Protein AF-F3LHK7-F1 (afdb_monomer)

Foldseek 3Di:
DDDDDDDDDDDDDPDDDPPPPVVVVVVVVVPPPPPPPPPPVVVVVVLQVDKDWDDDPPDTDIDRNVCYPPQWDADPVVRDIHGNDDDPVVVVVVVVVVVVVD

Mean predicted aligned error: 17.48 Å

Secondary structure (DSSP, 8-state):
----------PPPS-------HHHHHHHHHT-----S-----HHHHHHHPEEEEE-SS-EEEEEGGGBTTTEEEETTTTEEEESS--HHHHHHHHHHHHHT-

Structure (mmCIF, N/CA/C/O backbone):
data_AF-F3LHK7-F1
#
_entry.id   AF-F3LHK7-F1
#
loop_
_atom_site.group_PDB
_atom_site.id
_atom_site.type_symbol
_atom_site.label_atom_id
_atom_site.label_alt_id
_atom_site.label_comp_id
_atom_site.label_asym_id
_atom_site.label_entity_id
_atom_site.label_seq_id
_atom_site.pdbx_PDB_ins_code
_atom_site.Cartn_x
_atom_site.Cartn_y
_atom_site.Cartn_z
_atom_site.occupancy
_atom_site.B_iso_or_equiv
_atom_site.auth_seq_id
_atom_site.auth_comp_id
_atom_site.auth_asym_id
_atom_site.auth_atom_id
_atom_site.pdbx_PDB_model_num
ATOM 1 N N . MET A 1 1 ? -4.388 57.308 -60.334 1.00 38.75 1 MET A N 1
ATOM 2 C CA . MET A 1 1 ? -4.267 56.076 -61.149 1.00 38.75 1 MET A CA 1
ATOM 3 C C . MET A 1 1 ? -2.915 55.444 -60.815 1.00 38.75 1 MET A C 1
ATOM 5 O O . MET A 1 1 ? -1.990 56.190 -60.539 1.00 38.75 1 MET A O 1
ATOM 9 N N . ARG A 1 2 ? -2.877 54.116 -60.674 1.00 41.78 2 ARG A N 1
ATOM 10 C CA . ARG A 1 2 ? -1.957 53.281 -59.861 1.00 41.78 2 ARG A CA 1
ATOM 11 C C . ARG A 1 2 ? -0.440 53.535 -60.010 1.00 41.78 2 ARG A C 1
ATOM 13 O O . ARG A 1 2 ? 0.017 53.618 -61.143 1.00 41.78 2 ARG A O 1
ATOM 20 N N . PRO A 1 3 ? 0.340 53.451 -58.915 1.00 42.97 3 PRO A N 1
ATOM 21 C CA . PRO A 1 3 ? 1.709 52.949 -58.969 1.00 42.97 3 PRO A CA 1
ATOM 22 C C . PRO A 1 3 ? 1.771 51.445 -58.650 1.00 42.97 3 PRO A C 1
ATOM 24 O O . PRO A 1 3 ? 1.041 50.928 -57.800 1.00 42.97 3 PRO A O 1
ATOM 27 N N . GLU A 1 4 ? 2.611 50.765 -59.427 1.00 46.94 4 GLU A N 1
ATOM 28 C CA . GLU A 1 4 ? 2.883 49.331 -59.415 1.00 46.94 4 GLU A CA 1
ATOM 29 C C . GLU A 1 4 ? 3.788 48.898 -58.250 1.00 46.94 4 GLU A C 1
ATOM 31 O O . GLU A 1 4 ? 4.200 49.688 -57.407 1.00 46.94 4 GLU A O 1
ATOM 36 N N . LYS A 1 5 ? 3.972 47.582 -58.173 1.00 51.16 5 LYS A N 1
ATOM 37 C CA . LYS A 1 5 ? 4.132 46.764 -56.976 1.00 51.16 5 LYS A CA 1
ATOM 38 C C . LYS A 1 5 ? 5.448 46.952 -56.212 1.00 51.16 5 LYS A C 1
ATOM 40 O O . LYS A 1 5 ? 6.500 47.242 -56.762 1.00 51.16 5 LYS A O 1
ATOM 45 N N . ILE A 1 6 ? 5.315 46.687 -54.915 1.00 52.72 6 ILE A N 1
ATOM 46 C CA . ILE A 1 6 ? 6.354 46.472 -53.909 1.00 52.72 6 ILE A CA 1
ATOM 47 C C . ILE A 1 6 ? 7.345 45.367 -54.301 1.00 52.72 6 ILE A C 1
ATOM 49 O O . ILE A 1 6 ? 6.997 44.188 -54.318 1.00 52.72 6 ILE A O 1
ATOM 53 N N . ASN A 1 7 ? 8.608 45.746 -54.473 1.00 41.22 7 ASN A N 1
ATOM 54 C CA . ASN A 1 7 ? 9.741 44.832 -54.395 1.00 41.22 7 ASN A CA 1
ATOM 55 C C . ASN A 1 7 ? 10.683 45.418 -53.337 1.00 41.22 7 ASN A C 1
ATOM 57 O O . ASN A 1 7 ? 11.549 46.233 -53.637 1.00 41.22 7 ASN A O 1
ATOM 61 N N . SER A 1 8 ? 10.416 45.077 -52.075 1.00 47.72 8 SER A N 1
ATOM 62 C CA . SER A 1 8 ? 11.227 45.473 -50.924 1.00 47.72 8 SER A CA 1
ATOM 63 C C . SER A 1 8 ? 12.539 44.703 -50.951 1.00 47.72 8 SER A C 1
ATOM 65 O O . SER A 1 8 ? 12.579 43.511 -50.652 1.00 47.72 8 SER A O 1
ATOM 67 N N . SER A 1 9 ? 13.593 45.418 -51.308 1.00 48.84 9 SER A N 1
ATOM 68 C CA . SER A 1 9 ? 14.995 45.052 -51.190 1.00 48.84 9 SER A CA 1
ATOM 69 C C . SER A 1 9 ? 15.323 44.529 -49.790 1.00 48.84 9 SER A C 1
ATOM 71 O O . SER A 1 9 ? 15.003 45.163 -48.786 1.00 48.84 9 SER A O 1
ATOM 73 N N . GLY A 1 10 ? 16.005 43.393 -49.738 1.00 42.66 10 GLY A N 1
ATOM 74 C CA . GLY A 1 10 ? 16.682 42.876 -48.556 1.00 42.66 10 GLY A CA 1
ATOM 75 C C . GLY A 1 10 ? 17.932 42.152 -49.025 1.00 42.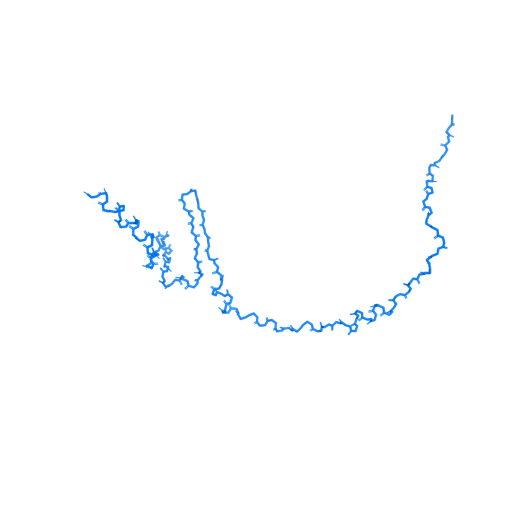66 10 GLY A C 1
ATOM 76 O O . GLY A 1 10 ? 17.979 40.929 -49.003 1.00 42.66 10 GLY A O 1
ATOM 77 N N . GLU A 1 11 ? 18.888 42.906 -49.564 1.00 44.66 11 GLU A N 1
ATOM 78 C CA . GLU A 1 11 ? 20.211 42.383 -49.906 1.00 44.66 11 GLU A CA 1
ATOM 79 C C . GLU A 1 11 ? 20.970 42.012 -48.621 1.00 44.66 11 GLU A C 1
ATOM 81 O O . GLU A 1 11 ? 21.088 42.853 -47.726 1.00 44.66 11 GLU A O 1
ATOM 86 N N . PRO A 1 12 ? 21.555 40.809 -48.527 1.00 42.53 12 PRO A N 1
ATOM 87 C CA . PRO A 1 12 ? 22.800 40.609 -47.811 1.00 42.53 12 PRO A CA 1
ATOM 88 C C . PRO A 1 12 ? 23.993 40.828 -48.759 1.00 42.53 12 PRO A C 1
ATOM 90 O O . PRO A 1 12 ? 23.960 40.512 -49.947 1.00 42.53 12 PRO A O 1
ATOM 93 N N . THR A 1 13 ? 25.034 41.429 -48.198 1.00 45.28 13 THR A N 1
ATOM 94 C CA . THR A 1 13 ? 26.257 41.933 -48.830 1.00 45.28 13 THR A CA 1
ATOM 95 C C . THR A 1 13 ? 27.167 40.838 -49.422 1.00 45.28 13 THR A C 1
ATOM 97 O O . THR A 1 13 ? 27.106 39.680 -49.011 1.00 45.28 13 THR A O 1
ATOM 100 N N . PRO A 1 14 ? 28.068 41.186 -50.367 1.00 53.47 14 P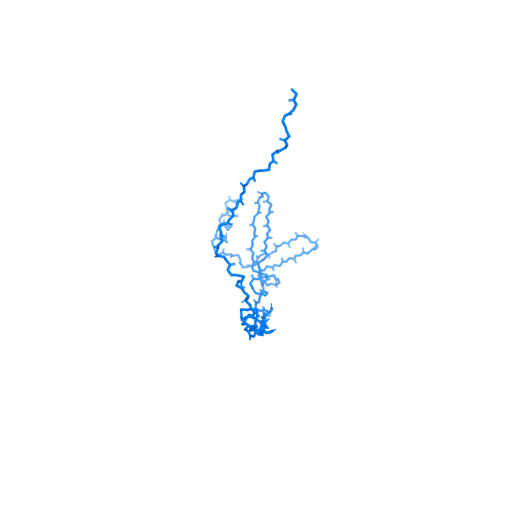RO A N 1
ATOM 101 C CA . PRO A 1 14 ? 28.909 40.221 -51.070 1.00 53.47 14 PRO A CA 1
ATOM 102 C C . PRO A 1 14 ? 30.168 39.878 -50.261 1.00 53.47 14 PRO A C 1
ATOM 104 O O . PRO A 1 14 ? 31.223 40.465 -50.486 1.00 53.47 14 PRO A O 1
ATOM 107 N N . ASN A 1 15 ? 30.077 38.929 -49.325 1.00 53.94 15 ASN A N 1
ATOM 108 C CA . ASN A 1 15 ? 31.246 38.142 -48.913 1.00 53.94 15 ASN A CA 1
ATOM 109 C C . ASN A 1 15 ? 30.862 36.811 -48.244 1.00 53.94 15 ASN A C 1
ATOM 111 O O . ASN A 1 15 ? 31.158 36.584 -47.075 1.00 53.94 15 ASN A O 1
ATOM 115 N N . GLU A 1 16 ? 30.222 35.912 -48.986 1.00 49.59 16 GLU A N 1
ATOM 116 C CA . GLU A 1 16 ? 30.131 34.505 -48.595 1.00 49.59 16 GLU A CA 1
ATOM 117 C C . GLU A 1 16 ? 30.616 33.663 -49.772 1.00 49.59 16 GLU A C 1
ATOM 119 O O . GLU A 1 16 ? 29.894 33.410 -50.737 1.00 49.59 16 GLU A O 1
ATOM 124 N N . ALA A 1 17 ? 31.879 33.236 -49.713 1.00 50.62 17 ALA A N 1
ATOM 125 C CA . ALA A 1 17 ? 32.249 32.025 -50.426 1.00 50.62 17 ALA A CA 1
ATOM 126 C C . ALA A 1 17 ? 31.312 30.917 -49.917 1.00 50.62 17 ALA A C 1
ATOM 128 O O . ALA A 1 17 ? 31.136 30.815 -48.698 1.00 50.62 17 ALA A O 1
ATOM 129 N N . PRO A 1 18 ? 30.705 30.090 -50.788 1.00 50.16 18 PRO A N 1
ATOM 130 C CA . PRO A 1 18 ? 29.994 28.921 -50.309 1.00 50.16 18 PRO A CA 1
ATOM 131 C C . PRO A 1 18 ? 31.028 28.097 -49.550 1.00 50.16 18 PRO A C 1
ATOM 133 O O . PRO A 1 18 ? 31.989 27.608 -50.149 1.00 50.16 18 PRO A O 1
ATOM 136 N N . VAL A 1 19 ? 30.879 28.003 -48.227 1.00 55.97 19 VAL A N 1
ATOM 137 C CA . VAL A 1 19 ? 31.674 27.085 -47.416 1.00 55.97 19 VAL A CA 1
ATOM 138 C C . VAL A 1 19 ? 31.235 25.701 -47.862 1.00 55.97 19 VAL A C 1
ATOM 140 O O . VAL A 1 19 ? 30.289 25.116 -47.341 1.00 55.97 19 VAL A O 1
ATOM 143 N N . ASN A 1 20 ? 31.869 25.214 -48.927 1.00 60.44 20 ASN A N 1
ATOM 144 C CA . ASN A 1 20 ? 31.769 23.836 -49.333 1.00 60.44 20 ASN A CA 1
ATOM 145 C C . ASN A 1 20 ? 32.361 23.084 -48.154 1.00 60.44 20 ASN A C 1
ATOM 147 O O . ASN A 1 20 ? 33.558 23.178 -47.882 1.00 60.44 20 ASN A O 1
ATOM 151 N N . LEU A 1 21 ? 31.496 22.397 -47.421 1.00 57.00 21 LEU A N 1
ATOM 152 C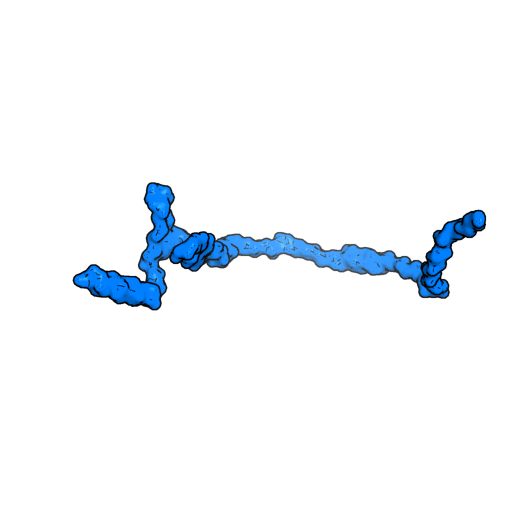 CA . LEU A 1 21 ? 31.850 21.697 -46.206 1.00 57.00 21 LEU A CA 1
ATOM 153 C C . LEU A 1 21 ? 31.833 20.173 -46.445 1.00 57.00 21 LEU A C 1
ATOM 155 O O . LEU A 1 21 ? 31.191 19.442 -45.684 1.00 57.00 21 LEU A O 1
ATOM 159 N N . PRO A 1 22 ? 32.523 19.653 -47.489 1.00 57.72 22 PRO A N 1
ATOM 160 C CA . PRO A 1 22 ? 32.628 18.219 -47.677 1.00 57.72 22 PRO A CA 1
ATOM 161 C C . PRO A 1 22 ? 33.449 17.634 -46.524 1.00 57.72 22 PRO A C 1
ATOM 163 O O . PRO A 1 22 ? 33.147 16.541 -46.060 1.00 57.72 22 PRO A O 1
ATOM 166 N N . GLU A 1 23 ? 34.398 18.397 -45.966 1.00 60.75 23 GLU A N 1
ATOM 167 C CA . GLU A 1 23 ? 35.221 17.981 -44.832 1.00 60.75 23 GLU A CA 1
ATOM 168 C C . GLU A 1 23 ? 34.424 17.763 -43.543 1.00 60.75 23 GLU A C 1
ATOM 170 O O . GLU A 1 23 ? 34.674 16.774 -42.865 1.00 60.75 23 GLU A O 1
ATOM 175 N N . PHE A 1 24 ? 33.413 18.582 -43.220 1.00 58.72 24 PHE A N 1
ATOM 176 C CA . PHE A 1 24 ? 32.555 18.311 -42.053 1.00 58.72 24 PHE A CA 1
ATOM 177 C C . PHE A 1 24 ? 31.593 17.159 -42.315 1.00 58.72 24 PHE A C 1
ATOM 179 O O . PHE A 1 24 ? 31.366 16.348 -41.425 1.00 58.72 24 PHE A O 1
ATOM 186 N N . SER A 1 25 ? 31.050 17.048 -43.535 1.00 62.59 25 SER A N 1
ATOM 187 C CA . SER A 1 25 ? 30.195 15.908 -43.888 1.00 62.59 25 SER A CA 1
ATOM 188 C C . SER A 1 25 ? 30.961 14.585 -43.774 1.00 62.59 25 SER A C 1
ATOM 190 O O . SER A 1 25 ? 30.446 13.617 -43.216 1.00 62.59 25 SER A O 1
ATOM 192 N N . ASN A 1 26 ? 32.235 14.578 -44.178 1.00 62.94 26 ASN A N 1
ATOM 193 C CA . ASN A 1 26 ? 33.141 13.443 -44.045 1.00 62.94 26 ASN A CA 1
ATOM 194 C C . ASN A 1 26 ? 33.584 13.232 -42.588 1.00 62.94 26 ASN A C 1
ATOM 196 O O . ASN A 1 26 ? 33.650 12.095 -42.129 1.00 62.94 26 ASN A O 1
ATOM 200 N N . PHE A 1 27 ? 33.820 14.304 -41.828 1.00 65.06 27 PHE A N 1
ATOM 201 C CA . PHE A 1 27 ? 34.148 14.239 -40.404 1.00 65.06 27 PHE A CA 1
ATOM 202 C C . PHE A 1 27 ? 33.007 13.615 -39.593 1.00 65.06 27 PHE A C 1
ATOM 204 O O . PHE A 1 27 ? 33.239 12.660 -38.864 1.00 65.06 27 PHE A O 1
ATOM 211 N N . VAL A 1 28 ? 31.764 14.064 -39.788 1.00 62.44 28 VAL A N 1
ATOM 212 C CA . VAL A 1 28 ? 30.577 13.520 -39.105 1.00 62.44 28 VAL A CA 1
ATOM 213 C C . VAL A 1 28 ? 30.283 12.082 -39.538 1.00 62.44 28 VAL A C 1
ATOM 215 O O . VAL A 1 28 ? 29.904 11.262 -38.706 1.00 62.44 28 VAL A O 1
ATOM 218 N N . SER A 1 29 ? 30.506 11.749 -40.813 1.00 61.16 29 SER A N 1
ATOM 219 C CA . SER A 1 29 ? 30.313 10.382 -41.320 1.00 61.16 29 SER A CA 1
ATOM 220 C C . SER A 1 29 ? 31.379 9.407 -40.806 1.00 61.16 29 SER A C 1
ATOM 222 O O . SER A 1 29 ? 31.071 8.254 -40.527 1.00 61.16 29 SER A O 1
ATOM 224 N N . SER A 1 30 ? 32.627 9.863 -40.649 1.00 59.56 30 SER A N 1
ATOM 225 C CA . SER A 1 30 ? 33.736 9.059 -40.105 1.00 59.56 30 SER A CA 1
ATOM 226 C C . SER A 1 30 ? 33.744 8.978 -38.574 1.00 59.56 30 SER A C 1
ATOM 228 O O . SER A 1 30 ? 34.282 8.031 -38.008 1.00 59.56 30 SER A O 1
ATOM 230 N N . ALA A 1 31 ? 33.121 9.950 -37.906 1.00 58.25 31 ALA A N 1
ATOM 231 C CA . ALA A 1 31 ? 32.964 10.021 -36.461 1.00 58.25 31 ALA A CA 1
ATOM 232 C C . ALA A 1 31 ? 31.572 9.557 -36.015 1.00 58.25 31 ALA A C 1
ATOM 234 O O . ALA A 1 31 ? 31.050 10.080 -35.035 1.00 58.25 31 ALA A O 1
ATOM 235 N N . GLN A 1 32 ? 30.960 8.592 -36.711 1.00 54.66 32 GLN A N 1
ATOM 236 C CA . GLN A 1 32 ? 29.893 7.793 -36.116 1.00 54.66 32 GLN A CA 1
ATOM 237 C C . GLN A 1 32 ? 30.540 6.883 -35.064 1.00 54.66 32 GLN A C 1
ATOM 239 O O . GLN A 1 32 ? 31.158 5.884 -35.436 1.00 54.66 32 GLN A O 1
ATOM 244 N N . PRO A 1 33 ? 30.447 7.173 -33.750 1.00 59.00 33 PRO A N 1
ATOM 245 C CA . PRO A 1 33 ? 30.608 6.105 -32.790 1.00 59.00 33 PRO A CA 1
ATOM 246 C C . PRO A 1 33 ? 29.510 5.102 -33.127 1.00 59.00 33 PRO A C 1
ATOM 248 O O . PRO A 1 33 ? 28.329 5.425 -33.000 1.00 59.00 33 PRO A O 1
ATOM 251 N N . GLU A 1 34 ? 29.898 3.915 -33.593 1.00 57.91 34 GLU A N 1
ATOM 252 C CA . GLU A 1 34 ? 29.050 2.728 -33.557 1.00 57.91 34 GLU A CA 1
ATOM 253 C C . GLU A 1 34 ? 28.356 2.749 -32.197 1.00 57.91 34 GLU A C 1
ATOM 255 O O . GLU A 1 34 ? 29.009 2.615 -31.151 1.00 57.91 34 GLU A O 1
ATOM 260 N N . ALA A 1 35 ? 27.061 3.069 -32.191 1.00 58.84 35 ALA A N 1
ATOM 261 C CA . ALA A 1 35 ? 26.292 3.131 -30.969 1.00 58.84 35 ALA A CA 1
ATOM 262 C C . ALA A 1 35 ? 26.300 1.705 -30.434 1.00 58.84 35 ALA A C 1
ATOM 264 O O . ALA A 1 35 ? 25.581 0.855 -30.953 1.00 58.84 35 ALA A O 1
ATOM 265 N N . LYS A 1 36 ? 27.195 1.428 -29.475 1.00 59.53 36 LYS A N 1
ATOM 266 C CA . LYS A 1 36 ? 27.394 0.087 -28.927 1.00 59.53 36 LYS A CA 1
ATOM 267 C C . LYS A 1 36 ? 26.012 -0.478 -28.594 1.00 59.53 36 LYS A C 1
ATOM 269 O O . LYS A 1 36 ? 25.347 0.084 -27.721 1.00 59.53 36 LYS A O 1
ATOM 274 N N . PRO A 1 37 ? 25.571 -1.560 -29.257 1.00 59.22 37 PRO A N 1
ATOM 275 C CA . PRO A 1 37 ? 24.205 -2.062 -29.131 1.00 59.22 37 PRO A CA 1
ATOM 276 C C . PRO A 1 37 ? 23.952 -2.784 -27.801 1.00 59.22 37 PRO A C 1
ATOM 278 O O . PRO A 1 37 ? 22.942 -3.455 -27.634 1.00 59.22 37 PRO A O 1
ATOM 281 N N . GLU A 1 38 ? 24.841 -2.633 -26.825 1.00 57.31 38 GLU A N 1
ATOM 282 C CA . GLU A 1 38 ? 24.739 -3.287 -25.531 1.00 57.31 38 GLU A CA 1
ATOM 283 C C . GLU A 1 38 ? 24.562 -2.258 -24.420 1.00 57.31 38 GLU A C 1
ATOM 285 O O . GLU A 1 38 ? 25.266 -2.240 -23.414 1.00 57.31 38 GLU A O 1
ATOM 290 N N . PHE A 1 39 ? 23.502 -1.460 -24.535 1.00 57.31 39 PHE A N 1
ATOM 291 C CA . PHE A 1 39 ? 22.698 -1.255 -23.339 1.00 57.31 39 PHE A CA 1
ATOM 292 C C . PHE A 1 39 ? 21.930 -2.555 -23.100 1.00 57.31 39 PHE A C 1
ATOM 294 O O . PHE A 1 39 ? 20.732 -2.639 -23.372 1.00 57.31 39 PHE A O 1
ATOM 301 N N . ILE A 1 40 ? 22.618 -3.578 -22.574 1.00 54.94 40 ILE A N 1
ATOM 302 C CA . ILE A 1 40 ? 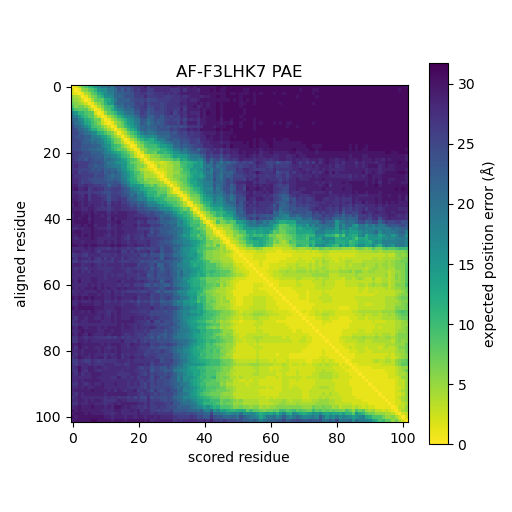21.945 -4.640 -21.828 1.00 54.94 40 ILE A CA 1
ATOM 303 C C . ILE A 1 40 ? 21.371 -3.924 -20.604 1.00 54.94 40 ILE A C 1
ATOM 305 O O . ILE A 1 40 ? 21.971 -3.874 -19.531 1.00 54.94 40 ILE A O 1
ATOM 309 N N . THR A 1 41 ? 20.241 -3.244 -20.793 1.00 54.41 41 THR A N 1
ATOM 310 C CA . THR A 1 41 ? 19.420 -2.801 -19.684 1.00 54.41 41 THR A CA 1
ATOM 311 C C . THR A 1 41 ? 19.065 -4.092 -18.986 1.00 54.41 41 THR A C 1
ATOM 313 O O . THR A 1 41 ? 18.365 -4.942 -19.529 1.00 54.41 41 THR A O 1
ATOM 316 N N . ASP A 1 42 ? 19.683 -4.303 -17.831 1.00 64.31 42 ASP A N 1
ATOM 317 C CA . ASP A 1 42 ? 19.410 -5.427 -16.960 1.00 64.31 42 ASP A CA 1
ATOM 318 C C . ASP A 1 42 ? 17.941 -5.281 -16.544 1.00 64.31 42 ASP A C 1
ATOM 320 O O . ASP A 1 42 ? 17.601 -4.601 -15.577 1.00 64.31 42 ASP A O 1
ATOM 324 N N . THR A 1 43 ? 17.040 -5.799 -17.382 1.00 65.00 43 THR A N 1
ATOM 325 C CA . THR A 1 43 ? 15.591 -5.608 -17.265 1.00 65.00 43 THR A CA 1
ATOM 326 C C . THR A 1 43 ? 15.092 -6.152 -15.933 1.00 65.00 43 THR A C 1
ATOM 328 O O . THR A 1 43 ? 14.108 -5.651 -15.391 1.00 65.00 43 THR A O 1
ATOM 331 N N . ASN A 1 44 ? 15.823 -7.107 -15.352 1.00 62.72 44 ASN A N 1
ATOM 332 C CA . ASN A 1 44 ? 15.596 -7.624 -14.012 1.00 62.72 44 ASN A CA 1
ATOM 333 C C . ASN A 1 44 ? 15.888 -6.572 -12.939 1.00 62.72 44 ASN A C 1
ATOM 335 O O . ASN A 1 44 ? 15.064 -6.384 -12.045 1.00 62.72 44 ASN A O 1
ATOM 339 N N . LYS A 1 45 ? 16.997 -5.828 -13.045 1.00 62.47 45 LYS A N 1
ATOM 340 C CA . LYS A 1 45 ? 17.243 -4.666 -12.174 1.00 62.47 45 LYS A CA 1
ATOM 341 C C . LYS A 1 45 ? 16.221 -3.567 -12.414 1.00 62.47 45 LYS A C 1
ATOM 343 O O . LYS A 1 45 ? 15.711 -3.008 -11.452 1.00 62.47 45 LYS A O 1
ATOM 348 N N . LEU A 1 46 ? 15.855 -3.295 -13.666 1.00 64.81 46 LEU A N 1
ATOM 349 C CA . LEU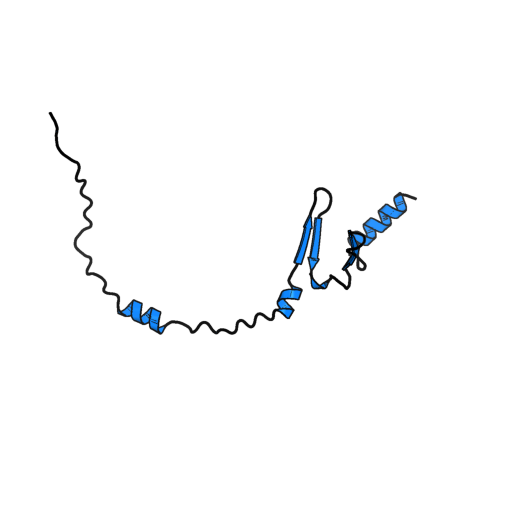 A 1 46 ? 14.882 -2.247 -13.978 1.00 64.81 46 LEU A CA 1
ATOM 350 C C . LEU A 1 46 ? 13.505 -2.529 -13.355 1.00 64.81 46 LEU A C 1
ATOM 352 O O . LEU A 1 46 ? 12.881 -1.611 -12.830 1.00 64.81 46 LEU A O 1
ATOM 356 N N . ARG A 1 47 ? 13.065 -3.796 -13.322 1.00 64.44 47 ARG A N 1
ATOM 357 C CA . ARG A 1 47 ? 11.830 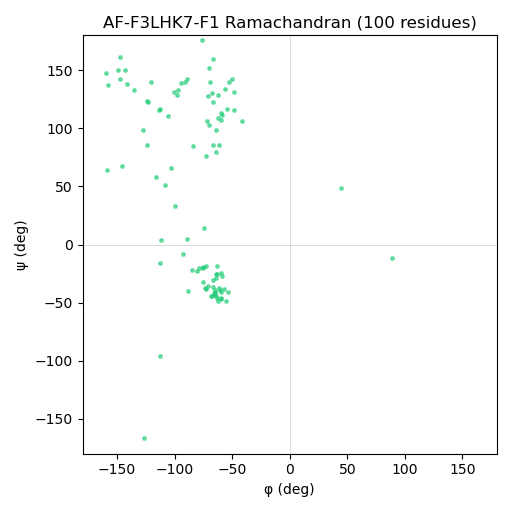-4.215 -12.631 1.00 64.44 47 ARG A CA 1
ATOM 358 C C . ARG A 1 47 ? 11.831 -3.839 -11.149 1.00 64.44 47 ARG A C 1
ATOM 360 O O . ARG A 1 47 ? 10.806 -3.382 -10.655 1.00 64.44 47 ARG A O 1
ATOM 367 N N . GLN A 1 48 ? 12.970 -3.936 -10.459 1.00 66.50 48 GLN A N 1
ATOM 368 C CA . GLN A 1 48 ? 13.082 -3.525 -9.050 1.00 66.50 48 GLN A CA 1
ATOM 369 C C . GLN A 1 48 ? 12.826 -2.024 -8.851 1.00 66.50 48 GLN A C 1
ATOM 371 O O . GLN A 1 48 ? 12.384 -1.610 -7.781 1.00 66.50 48 GLN A O 1
ATOM 376 N N . PHE A 1 49 ? 13.061 -1.211 -9.883 1.00 72.88 49 PHE A N 1
ATOM 377 C CA . PHE A 1 49 ? 12.834 0.233 -9.852 1.00 72.88 49 PHE A CA 1
ATOM 378 C C . PHE A 1 49 ? 11.448 0.653 -10.354 1.00 72.88 49 PHE A C 1
ATOM 380 O O . PHE A 1 49 ? 11.078 1.819 -10.201 1.00 72.88 49 PHE A O 1
ATOM 387 N N . VAL A 1 50 ? 10.653 -0.261 -10.924 1.00 89.19 50 VAL A N 1
ATOM 388 C CA . VAL A 1 50 ? 9.280 0.058 -11.332 1.00 89.19 50 VAL A CA 1
ATOM 389 C C . VAL A 1 50 ? 8.454 0.339 -10.084 1.00 89.19 50 VAL A C 1
ATOM 391 O O . VAL A 1 50 ? 8.329 -0.512 -9.204 1.00 89.19 50 VAL A O 1
ATOM 394 N N . ARG A 1 51 ? 7.859 1.531 -10.018 1.00 94.19 51 ARG A N 1
ATOM 395 C CA . ARG A 1 51 ? 6.871 1.879 -8.998 1.00 94.19 51 ARG A CA 1
ATOM 396 C C . ARG A 1 51 ? 5.471 1.693 -9.553 1.00 94.19 51 ARG A C 1
ATOM 398 O O . ARG A 1 51 ? 5.161 2.188 -10.631 1.00 94.19 51 ARG A O 1
ATOM 405 N N . LEU A 1 52 ? 4.625 1.039 -8.771 1.00 94.25 52 LEU A N 1
ATOM 406 C CA . LEU A 1 52 ? 3.183 1.060 -8.963 1.00 94.25 52 LEU A CA 1
ATOM 407 C C . LEU A 1 52 ? 2.614 2.214 -8.133 1.00 94.25 52 LEU A C 1
ATOM 409 O O . LEU A 1 52 ? 3.088 2.497 -7.025 1.00 94.25 52 LEU A O 1
ATOM 413 N N . SER A 1 53 ? 1.640 2.930 -8.680 1.00 96.12 53 SER A N 1
ATOM 414 C CA . SER A 1 53 ? 0.981 4.044 -8.002 1.00 96.12 53 SER A CA 1
ATOM 415 C C . SER A 1 53 ? -0.470 4.176 -8.445 1.00 96.12 53 SER A C 1
ATOM 417 O O . SER A 1 53 ? -0.833 3.834 -9.567 1.00 96.12 53 SER A O 1
ATOM 419 N N . GLY A 1 54 ? -1.301 4.678 -7.538 1.00 95.50 54 GLY A N 1
ATOM 420 C CA . GLY A 1 54 ? -2.718 4.914 -7.774 1.00 95.50 54 GLY A CA 1
ATOM 421 C C . GLY A 1 54 ? -3.263 5.914 -6.766 1.00 95.50 54 GLY A C 1
ATOM 422 O O . GLY A 1 54 ? -2.791 5.993 -5.627 1.00 95.50 54 GLY A O 1
ATOM 423 N N . ARG A 1 55 ? -4.239 6.714 -7.191 1.00 97.19 55 ARG A N 1
ATOM 424 C CA . ARG A 1 55 ? -4.892 7.710 -6.345 1.00 97.19 55 ARG A CA 1
ATOM 425 C C . ARG A 1 55 ? -6.353 7.873 -6.745 1.00 97.19 55 ARG A C 1
ATOM 427 O O . ARG A 1 55 ? -6.672 7.892 -7.927 1.00 97.19 55 ARG A O 1
ATOM 434 N N . ASN A 1 56 ? -7.211 8.062 -5.751 1.00 96.25 56 ASN A N 1
ATOM 435 C CA . ASN A 1 56 ? -8.569 8.567 -5.897 1.00 96.25 56 ASN A CA 1
ATOM 436 C C . ASN A 1 56 ? -8.773 9.785 -4.968 1.00 96.25 56 ASN A C 1
ATOM 438 O O . ASN A 1 56 ? -7.808 10.359 -4.455 1.00 96.25 56 ASN A O 1
ATOM 442 N N . ASN A 1 57 ? -10.021 10.212 -4.767 1.00 97.81 57 ASN A N 1
ATOM 443 C CA . ASN A 1 57 ? -10.319 11.402 -3.967 1.00 97.81 57 ASN A CA 1
ATOM 444 C C . ASN A 1 57 ? -9.920 11.267 -2.481 1.00 97.81 57 ASN A C 1
ATOM 446 O O . ASN A 1 57 ? -9.597 12.262 -1.840 1.00 97.81 57 ASN A O 1
ATOM 450 N N . GLN A 1 58 ? -9.922 10.049 -1.933 1.00 96.31 58 GLN A N 1
ATOM 451 C CA . GLN A 1 58 ? -9.726 9.785 -0.501 1.00 96.31 58 GLN A CA 1
ATOM 452 C C . GLN A 1 58 ? -8.410 9.058 -0.188 1.00 96.31 58 GLN A C 1
ATOM 454 O O . G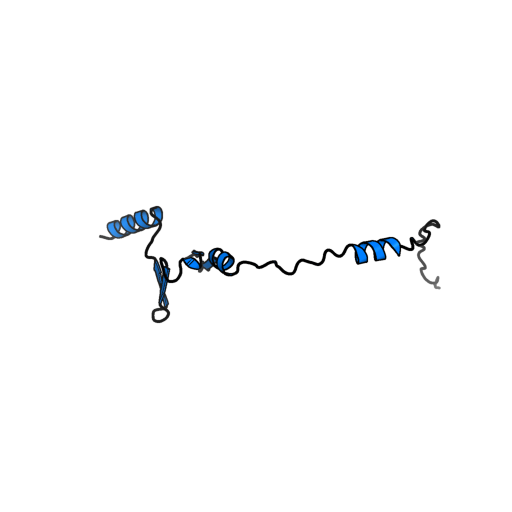LN A 1 58 ? -7.981 9.035 0.963 1.00 96.31 58 GLN A O 1
ATOM 459 N N . LEU A 1 59 ? -7.757 8.472 -1.192 1.00 94.56 59 LEU A N 1
ATOM 460 C CA . LEU A 1 59 ? -6.619 7.578 -1.018 1.00 94.56 59 LEU A CA 1
ATOM 461 C C . LEU A 1 59 ? -5.567 7.809 -2.098 1.00 94.56 59 LEU A C 1
ATOM 463 O O . LEU A 1 59 ? -5.884 7.935 -3.275 1.00 94.56 59 LEU A O 1
ATOM 467 N N . SER A 1 60 ? -4.298 7.813 -1.702 1.00 95.81 60 SER A N 1
ATOM 468 C CA . SER A 1 60 ? -3.147 7.843 -2.601 1.00 95.81 60 SER A CA 1
ATOM 469 C C . SER A 1 60 ? -2.129 6.826 -2.113 1.00 95.81 60 SER A C 1
ATOM 471 O O . SER A 1 60 ? -1.803 6.806 -0.928 1.00 95.81 60 SER A O 1
ATOM 473 N N . MET A 1 61 ? -1.597 6.009 -3.015 1.00 94.56 61 MET A N 1
ATOM 474 C CA . MET A 1 61 ? -0.626 4.973 -2.676 1.00 94.56 61 MET A CA 1
ATOM 475 C C . MET A 1 61 ? 0.431 4.817 -3.766 1.00 94.56 61 MET A C 1
ATOM 477 O O . MET A 1 61 ? 0.177 5.053 -4.948 1.00 94.56 61 MET A O 1
ATOM 481 N N . SER A 1 62 ? 1.635 4.417 -3.362 1.00 95.25 62 SER A N 1
ATOM 482 C CA . SER A 1 62 ? 2.687 4.006 -4.285 1.00 95.25 62 SER A CA 1
ATOM 483 C C . SER A 1 62 ? 3.707 3.115 -3.587 1.00 95.25 62 SER A C 1
ATOM 485 O O . SER A 1 62 ? 4.147 3.430 -2.482 1.00 95.25 62 SER A O 1
ATOM 487 N N . PHE A 1 63 ? 4.118 2.045 -4.259 1.00 94.44 63 PHE A N 1
ATOM 488 C CA . PHE A 1 63 ? 5.072 1.060 -3.759 1.00 94.44 63 PHE A CA 1
ATOM 489 C C . PHE A 1 63 ? 5.920 0.493 -4.905 1.00 94.44 63 PHE A C 1
ATOM 491 O O . PHE A 1 63 ? 5.580 0.647 -6.080 1.00 94.44 63 PHE A O 1
ATOM 498 N N . ALA A 1 64 ? 7.059 -0.115 -4.574 1.00 94.06 64 ALA A N 1
ATOM 499 C CA . ALA A 1 64 ? 7.895 -0.787 -5.565 1.00 94.06 64 ALA A CA 1
ATOM 500 C C . ALA A 1 64 ? 7.185 -2.046 -6.075 1.00 94.06 64 ALA A C 1
ATOM 502 O O . ALA A 1 64 ? 6.586 -2.776 -5.290 1.00 94.06 64 ALA A O 1
ATOM 503 N N . SER A 1 65 ? 7.264 -2.327 -7.374 1.00 93.25 65 SER A N 1
ATOM 504 C CA . SER A 1 65 ? 6.610 -3.498 -7.972 1.00 93.25 65 SER A CA 1
ATOM 505 C C . SER A 1 65 ? 7.085 -4.818 -7.353 1.00 93.25 65 SER A C 1
ATOM 507 O O . SER A 1 65 ? 6.308 -5.762 -7.266 1.00 93.25 65 SER A O 1
ATOM 509 N N . SER A 1 66 ? 8.316 -4.848 -6.834 1.00 92.06 66 SER A N 1
ATOM 510 C CA . SER A 1 66 ? 8.888 -5.977 -6.096 1.00 92.06 66 SER A CA 1
ATOM 511 C C . SER A 1 66 ? 8.169 -6.306 -4.785 1.00 92.06 66 SER A C 1
ATOM 513 O O . SER A 1 66 ? 8.330 -7.412 -4.285 1.00 92.06 66 SER A O 1
ATOM 515 N N . CYS A 1 67 ? 7.376 -5.388 -4.221 1.00 93.25 67 CYS A N 1
ATOM 516 C CA . CYS A 1 67 ? 6.570 -5.665 -3.031 1.00 93.25 67 CYS A CA 1
ATOM 517 C C . CYS A 1 67 ? 5.328 -6.516 -3.344 1.00 93.25 67 CYS A C 1
ATOM 519 O O . CYS A 1 67 ? 4.755 -7.106 -2.428 1.00 93.25 67 CYS A O 1
ATOM 521 N N . LEU A 1 68 ? 4.883 -6.556 -4.607 1.00 93.44 68 LEU A N 1
ATOM 522 C CA . LEU A 1 68 ? 3.697 -7.309 -5.008 1.00 93.44 68 LEU A CA 1
ATOM 523 C C . LEU A 1 68 ? 3.976 -8.819 -4.955 1.00 93.44 68 LEU A C 1
ATOM 525 O O . LEU A 1 68 ? 4.936 -9.299 -5.549 1.00 93.44 68 LEU A O 1
ATOM 529 N N . GLY A 1 69 ? 3.118 -9.565 -4.263 1.00 91.38 69 GLY A N 1
ATOM 530 C CA . GLY A 1 69 ? 3.280 -10.998 -3.996 1.00 91.38 69 GLY A CA 1
ATOM 531 C C . GLY A 1 69 ? 4.058 -11.318 -2.714 1.00 91.38 69 GLY A C 1
ATOM 532 O O . GLY A 1 69 ? 4.019 -12.461 -2.268 1.00 91.38 69 GLY A O 1
ATOM 533 N N . ASP A 1 70 ? 4.699 -10.323 -2.097 1.00 92.94 70 ASP A N 1
ATOM 534 C CA . ASP A 1 70 ? 5.443 -10.459 -0.840 1.00 92.94 70 ASP A CA 1
ATOM 535 C C . ASP A 1 70 ? 4.737 -9.685 0.291 1.00 92.94 70 ASP A C 1
ATOM 537 O O . ASP A 1 70 ? 3.748 -10.156 0.870 1.00 92.94 70 ASP A O 1
ATOM 541 N N . SER A 1 71 ? 5.177 -8.449 0.548 1.00 95.19 71 SER A N 1
ATOM 542 C CA . SER A 1 71 ? 4.603 -7.560 1.566 1.00 95.19 71 SER A CA 1
ATOM 543 C C . SER A 1 71 ? 3.263 -6.939 1.156 1.00 95.19 71 SER A C 1
ATOM 545 O O . SER A 1 71 ? 2.503 -6.504 2.028 1.00 95.19 71 SER A O 1
ATOM 547 N N . ILE A 1 72 ? 2.949 -6.914 -0.144 1.00 96.12 72 ILE A N 1
ATOM 548 C CA . ILE A 1 72 ? 1.688 -6.422 -0.706 1.00 96.12 72 ILE A CA 1
ATOM 549 C C . ILE A 1 72 ? 1.047 -7.526 -1.544 1.00 96.12 72 ILE A C 1
ATOM 551 O O . ILE A 1 72 ? 1.643 -8.020 -2.495 1.00 96.12 72 ILE A O 1
ATOM 555 N N . VAL A 1 73 ? -0.190 -7.897 -1.230 1.00 96.88 73 VAL A N 1
ATOM 556 C CA . VAL A 1 73 ? -0.922 -8.964 -1.927 1.00 96.88 73 VAL A CA 1
ATOM 557 C C . VAL A 1 73 ? -2.223 -8.402 -2.477 1.00 96.88 73 VAL A C 1
ATOM 559 O O . VAL A 1 73 ? -3.024 -7.865 -1.716 1.00 96.88 73 VAL A O 1
ATOM 562 N N . TYR A 1 74 ? -2.424 -8.522 -3.789 1.00 97.06 74 TYR A N 1
ATOM 563 C CA . TYR A 1 74 ? -3.686 -8.183 -4.443 1.00 97.06 74 TYR A CA 1
ATOM 564 C C . TYR A 1 74 ? -4.521 -9.446 -4.652 1.00 97.06 74 TYR A C 1
ATOM 566 O O . TYR A 1 74 ? -4.023 -10.424 -5.212 1.00 97.06 74 TYR A O 1
ATOM 574 N N . ASP A 1 75 ? -5.775 -9.410 -4.213 1.00 97.50 75 ASP A N 1
ATOM 575 C CA . ASP A 1 75 ? -6.779 -10.431 -4.484 1.00 97.50 75 ASP A CA 1
ATOM 576 C C . ASP A 1 75 ? -7.784 -9.901 -5.523 1.00 97.50 75 ASP A C 1
ATOM 578 O O . ASP A 1 75 ? -8.579 -9.011 -5.204 1.00 97.50 75 ASP A O 1
ATOM 582 N N . PRO A 1 76 ? -7.784 -10.442 -6.756 1.00 96.69 76 PRO A N 1
ATOM 583 C CA . PRO A 1 76 ? -8.691 -9.999 -7.810 1.00 96.69 76 PRO A CA 1
ATOM 584 C C . PRO A 1 76 ? -10.143 -10.441 -7.589 1.00 96.69 76 PRO A C 1
ATOM 586 O O . PRO A 1 76 ? -11.041 -9.879 -8.207 1.00 96.69 76 PRO A O 1
ATOM 589 N N . SER A 1 77 ? -10.400 -11.447 -6.746 1.00 98.12 77 SER A N 1
ATOM 590 C CA . SER A 1 77 ? -11.761 -11.948 -6.510 1.00 98.12 77 SER A CA 1
ATOM 591 C C . SER A 1 77 ? -12.586 -11.011 -5.629 1.00 98.12 77 SER A C 1
ATOM 593 O O . SER A 1 77 ? -13.795 -10.883 -5.814 1.00 98.12 77 SER A O 1
ATOM 595 N N . THR A 1 78 ? -11.918 -10.327 -4.701 1.00 97.88 78 THR A N 1
ATOM 596 C CA . THR A 1 78 ? -12.513 -9.388 -3.741 1.00 97.88 78 THR A CA 1
ATOM 597 C C . THR A 1 78 ? -12.110 -7.937 -4.003 1.00 97.88 78 THR A C 1
ATOM 599 O O . THR A 1 78 ? -12.456 -7.059 -3.215 1.00 97.88 78 THR A O 1
ATOM 602 N N . ASP A 1 79 ? -11.355 -7.691 -5.079 1.00 96.06 79 ASP A N 1
ATOM 603 C CA . ASP A 1 79 ? -10.728 -6.408 -5.413 1.00 96.06 79 ASP A CA 1
ATOM 604 C C . ASP A 1 79 ? -10.044 -5.744 -4.203 1.00 96.06 79 ASP A C 1
ATOM 606 O O . ASP A 1 79 ? -10.260 -4.579 -3.870 1.00 96.06 79 ASP A O 1
ATOM 610 N N . SER A 1 80 ? -9.243 -6.532 -3.485 1.00 95.94 80 SER A N 1
ATOM 611 C CA . SER A 1 80 ? -8.669 -6.133 -2.199 1.00 95.94 80 SER A CA 1
ATOM 612 C C . SER A 1 80 ? -7.148 -6.158 -2.218 1.00 95.94 80 SER A C 1
ATOM 614 O O . SER A 1 80 ? -6.519 -7.071 -2.751 1.00 95.94 80 SER A O 1
ATOM 616 N N . LEU A 1 81 ? -6.539 -5.157 -1.581 1.00 95.44 81 LEU A N 1
ATOM 617 C CA . LEU A 1 81 ? -5.091 -5.055 -1.415 1.00 95.44 81 LEU A CA 1
ATOM 618 C C . LEU A 1 81 ? -4.720 -5.218 0.063 1.00 95.44 81 LEU A C 1
ATOM 620 O O . LEU A 1 81 ? -5.082 -4.392 0.898 1.00 95.44 81 LEU A O 1
ATOM 624 N N . THR A 1 82 ? -3.965 -6.266 0.387 1.00 96.62 82 THR A N 1
ATOM 625 C CA . THR A 1 82 ? -3.476 -6.548 1.745 1.00 96.62 82 THR A CA 1
ATOM 626 C C . THR A 1 82 ? -2.023 -6.110 1.899 1.00 96.62 82 THR A C 1
ATOM 628 O O . THR A 1 82 ? -1.178 -6.479 1.085 1.00 96.62 82 THR A O 1
ATOM 631 N N . ILE A 1 83 ? -1.715 -5.373 2.971 1.00 96.19 83 ILE A N 1
ATOM 632 C CA . ILE A 1 83 ? -0.360 -4.911 3.313 1.00 96.19 83 ILE A CA 1
ATOM 633 C C . ILE A 1 83 ? 0.082 -5.597 4.610 1.00 96.19 83 ILE A C 1
ATOM 635 O O . ILE A 1 83 ? -0.507 -5.356 5.663 1.00 96.19 83 ILE A O 1
ATOM 639 N N . LYS A 1 84 ? 1.120 -6.434 4.551 1.00 95.12 84 LYS A N 1
ATOM 640 C CA . LYS A 1 84 ? 1.612 -7.209 5.707 1.00 95.12 84 LYS A CA 1
ATOM 641 C C . LYS A 1 84 ? 2.653 -6.440 6.531 1.00 95.12 84 LYS A C 1
ATOM 643 O O . LYS A 1 84 ? 2.565 -6.399 7.757 1.00 95.12 84 LYS A O 1
ATOM 648 N N . ASP A 1 85 ? 3.559 -5.724 5.869 1.00 93.44 85 ASP A N 1
ATOM 649 C CA . ASP A 1 85 ? 4.652 -4.983 6.517 1.00 93.44 85 ASP A CA 1
ATOM 650 C C . ASP A 1 85 ? 4.383 -3.476 6.588 1.00 93.44 85 ASP A C 1
ATOM 652 O O . ASP A 1 85 ? 5.056 -2.649 5.971 1.00 93.44 85 ASP A O 1
ATOM 656 N N . ILE A 1 86 ? 3.360 -3.096 7.360 1.00 95.50 86 ILE A N 1
ATOM 657 C CA . ILE A 1 86 ? 2.977 -1.686 7.515 1.00 95.50 86 ILE A CA 1
ATOM 658 C C . ILE A 1 86 ? 4.122 -0.881 8.168 1.00 95.50 86 ILE A C 1
ATOM 660 O O . ILE A 1 86 ? 4.565 -1.250 9.266 1.00 95.50 86 ILE A O 1
ATOM 664 N N . PRO A 1 87 ? 4.547 0.259 7.574 1.00 94.69 87 PRO A N 1
ATOM 665 C CA . PRO A 1 87 ? 5.594 1.110 8.128 1.00 94.69 87 PRO A CA 1
ATOM 666 C C . PRO A 1 87 ? 5.327 1.512 9.589 1.00 94.69 87 PRO A C 1
ATOM 668 O O . PRO A 1 87 ? 4.191 1.875 9.913 1.00 94.69 87 PRO A O 1
ATOM 671 N N . PRO A 1 88 ? 6.350 1.543 10.470 1.00 96.88 88 PRO A N 1
ATOM 672 C CA . PRO A 1 88 ? 6.157 1.693 11.917 1.00 96.88 88 PRO A CA 1
ATOM 673 C C . PRO A 1 88 ? 5.309 2.898 12.333 1.00 96.88 88 PRO A C 1
ATOM 675 O O . PRO A 1 88 ? 4.446 2.780 13.198 1.00 96.88 88 PRO A O 1
ATOM 678 N N . ARG A 1 89 ? 5.502 4.053 11.680 1.00 96.75 89 ARG A N 1
ATOM 679 C CA . ARG A 1 89 ? 4.727 5.272 11.970 1.00 96.75 89 ARG A CA 1
ATOM 680 C C . ARG A 1 89 ? 3.240 5.107 11.656 1.00 96.75 89 ARG A C 1
ATOM 682 O O . ARG A 1 89 ? 2.403 5.507 12.459 1.00 96.75 89 ARG A O 1
ATOM 689 N N . LEU A 1 90 ? 2.918 4.509 10.506 1.00 95.75 90 LEU A N 1
ATOM 690 C CA . LEU A 1 90 ? 1.533 4.253 10.117 1.00 95.75 90 LEU A CA 1
ATOM 691 C C . LEU A 1 90 ? 0.913 3.196 11.034 1.00 95.75 90 LEU A C 1
ATOM 693 O O . LEU A 1 90 ? -0.179 3.410 11.548 1.00 95.75 90 LEU A O 1
ATOM 697 N N . LYS A 1 91 ? 1.644 2.113 11.322 1.00 96.56 91 LYS A N 1
ATOM 698 C CA . LYS A 1 91 ? 1.212 1.058 12.246 1.00 96.56 91 LYS A CA 1
ATOM 699 C C . LYS A 1 91 ? 0.854 1.623 13.624 1.00 96.56 91 LYS A C 1
ATOM 701 O O . LYS A 1 91 ? -0.233 1.353 14.120 1.00 96.56 91 LYS A O 1
ATOM 706 N N . ALA A 1 92 ? 1.716 2.460 14.204 1.00 97.19 92 ALA A N 1
ATOM 707 C CA . ALA A 1 92 ? 1.448 3.105 15.489 1.00 97.19 92 ALA A CA 1
ATOM 708 C C . ALA A 1 92 ? 0.182 3.979 15.452 1.00 97.19 92 ALA A C 1
ATOM 710 O O . ALA A 1 92 ? -0.619 3.947 16.385 1.00 97.19 92 ALA A O 1
ATOM 711 N N . ARG A 1 93 ? -0.034 4.732 14.363 1.00 96.75 93 ARG A N 1
ATOM 712 C CA . ARG A 1 93 ? -1.237 5.560 14.203 1.00 96.75 93 ARG A CA 1
ATOM 713 C C . ARG A 1 93 ? -2.508 4.717 14.084 1.00 96.75 93 ARG A C 1
ATOM 715 O O . ARG A 1 93 ? -3.500 5.078 14.705 1.00 96.75 93 ARG A O 1
ATOM 722 N N . LEU A 1 94 ? -2.466 3.619 13.329 1.00 96.00 94 LEU A N 1
ATOM 723 C CA . LEU A 1 94 ? -3.593 2.693 13.175 1.00 96.00 94 LEU A CA 1
ATOM 724 C C . LEU A 1 94 ? -3.966 2.034 14.505 1.00 96.00 94 LEU A C 1
ATOM 726 O O . LEU A 1 94 ? -5.138 2.026 14.858 1.00 96.00 94 LEU A O 1
ATOM 730 N N . ILE A 1 95 ? -2.976 1.547 15.263 1.00 96.19 95 ILE A N 1
ATOM 731 C CA . ILE A 1 95 ? -3.202 0.936 16.583 1.00 96.19 95 ILE A CA 1
ATOM 732 C C . ILE A 1 95 ? -3.863 1.936 17.531 1.00 96.19 95 ILE A C 1
ATOM 734 O O . ILE A 1 95 ? -4.838 1.594 18.188 1.00 96.19 95 ILE A O 1
ATOM 738 N N . LYS A 1 96 ? -3.359 3.176 17.570 1.00 96.69 96 LYS A N 1
ATOM 739 C CA . LYS A 1 96 ? -3.934 4.224 18.416 1.00 96.69 96 LYS A CA 1
ATOM 740 C C . LYS A 1 96 ? -5.399 4.503 18.066 1.00 96.69 96 LYS A C 1
ATOM 742 O O . LYS A 1 96 ? -6.219 4.561 18.966 1.00 96.69 96 LYS A O 1
ATOM 747 N N . LEU A 1 97 ? -5.720 4.651 16.779 1.00 96.00 97 LEU A N 1
ATOM 748 C CA . LEU A 1 97 ? -7.095 4.910 16.338 1.00 96.00 97 LEU A CA 1
ATOM 749 C C . LEU A 1 97 ? -8.026 3.727 16.646 1.00 96.00 97 LEU A C 1
ATOM 751 O O . LEU A 1 97 ? -9.108 3.931 17.172 1.00 96.00 97 LEU A O 1
ATOM 755 N N . ALA A 1 98 ? -7.576 2.491 16.413 1.00 93.56 98 ALA A N 1
ATOM 756 C CA . ALA A 1 98 ? -8.374 1.297 16.697 1.00 93.56 98 ALA A CA 1
ATOM 757 C C . ALA A 1 98 ? -8.683 1.100 18.195 1.00 93.56 98 ALA A C 1
ATOM 759 O O . ALA A 1 98 ? -9.664 0.449 18.535 1.00 93.56 98 ALA A O 1
ATOM 760 N N . GLN A 1 99 ? -7.841 1.637 19.082 1.00 88.69 99 GLN A N 1
ATOM 761 C CA . GLN A 1 99 ? -8.052 1.619 20.533 1.00 88.69 99 GLN A CA 1
ATOM 762 C C . GLN A 1 99 ? -8.940 2.766 21.026 1.00 88.69 99 GLN A C 1
ATOM 764 O O . GLN A 1 99 ? -9.491 2.661 22.111 1.00 88.69 99 GLN A O 1
ATOM 769 N N . GLU A 1 100 ? -9.054 3.859 20.266 1.00 78.94 100 GLU A N 1
ATOM 770 C CA . GLU A 1 100 ? -9.917 5.001 20.603 1.00 78.94 100 GLU A CA 1
ATOM 771 C C . GLU A 1 100 ? -11.398 4.719 20.278 1.00 78.94 100 GLU A C 1
ATOM 773 O O . GLU A 1 100 ? -12.276 5.348 20.861 1.00 78.94 100 GLU 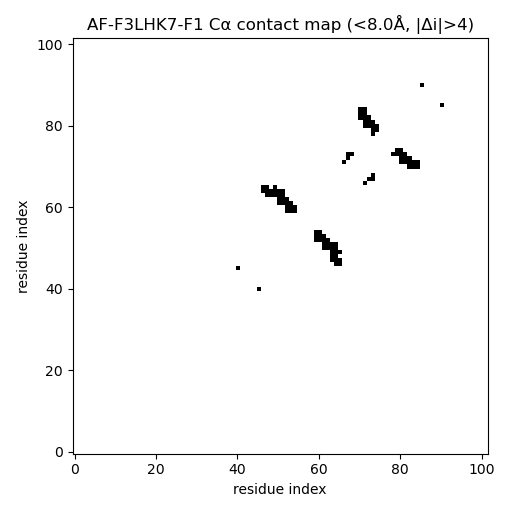A O 1
ATOM 778 N N . ASP A 1 101 ? -11.668 3.750 19.396 1.00 64.81 101 ASP A N 1
ATOM 779 C CA . ASP A 1 101 ? -13.017 3.319 19.002 1.00 64.81 101 ASP A CA 1
ATOM 780 C C . ASP A 1 101 ? -13.596 2.185 19.891 1.00 64.81 101 ASP A C 1
ATOM 782 O O . ASP A 1 101 ? -14.675 1.665 19.595 1.00 64.81 101 ASP A O 1
ATOM 786 N N . THR A 1 102 ? -12.894 1.777 20.961 1.00 53.50 102 THR A N 1
ATOM 787 C CA . THR A 1 102 ? -13.341 0.785 21.969 1.00 53.50 102 THR A CA 1
ATOM 788 C C . THR A 1 102 ? -13.489 1.435 23.339 1.00 53.50 102 THR A C 1
ATOM 790 O O . THR A 1 102 ? -14.510 1.158 24.008 1.00 53.50 102 THR A O 1
#

Radius of gyration: 33.37 Å; Cα contacts (8 Å, |Δi|>4): 50; chains: 1; bounding box: 49×68×83 Å

pLDDT: mean 75.34, std 20.47, range [38.75, 98.12]

Sequence (102 aa):
MRPEKINSSGEPTPNEAPVNLPEFSNFVSSAQPEAKPEFITDTNKLRQFVRLSGRNNQLSMSFASSCLGDSIVYDPSTDSLTIKDIPPRLKARLIKLAQEDT

Solvent-accessible surface area (backbone atoms only — not comparable to full-atom values): 6828 Å² total; per-residue (Å²): 134,86,84,83,83,89,77,85,85,79,84,78,79,98,80,75,76,81,79,79,53,63,66,56,56,49,47,56,66,72,60,57,72,77,74,70,88,71,77,72,67,54,59,73,62,52,46,58,68,38,66,46,72,54,70,62,100,89,48,75,52,71,48,47,49,68,36,58,81,67,47,28,39,78,41,83,91,74,74,40,78,47,71,74,73,62,55,68,72,59,4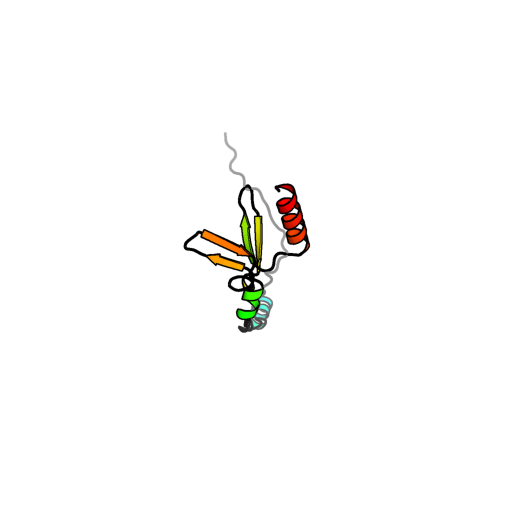4,54,51,51,54,53,53,64,59,72,78,109

Nearest PDB structures (foldseek):
  9be2-assembly1_A-2  TM=5.990E-01  e=3.766E-04  Escherichia coli
  4ray-assembly1_B  TM=2.509E-01  e=5.829E+00  Magnetospirillum gryphiswaldense MSR-1 v2
  4ray-assembly1_A  TM=2.242E-01  e=7.127E+00  Magnetospirillum gryphiswaldense MSR-1 v2